Protein AF-A0A958M5M0-F1 (afdb_monomer)

Sequence (124 aa):
STAFYYYFSKLVPLLLLVIWFVTSKNWWYHAILIPIAMYSFQLYSALNFASKRVDENEILYVIAVTMVVVPVVYFIRIKLVDKHVHGIDLDAMDTELRILKEKEELRKEREKLENRQKTLSKKM

Foldseek 3Di:
DVLVVVLCVLVVVLVVLVVCLVPDPDPCNLVSLLVNLVSVLVNVLSVCPPDPPSVVCSVVVSVVSCVVSVVVSVVVVVVCCVPPVVVPPVVVVVVVVVVVVVVVVVVVVVVVVVVVVVVVVVVD

Solvent-accessible surface area (backbone atoms only — not comparable to full-atom values): 7065 Å² total; per-residue (Å²): 122,64,65,63,54,62,49,47,69,44,49,51,58,35,52,52,48,47,52,48,59,67,72,52,88,52,86,67,41,64,66,52,50,55,61,41,53,51,38,51,48,56,49,53,52,67,70,56,77,85,49,102,66,44,76,75,50,45,58,56,50,51,52,54,51,46,65,53,50,53,55,53,54,49,50,50,47,52,60,44,43,52,65,67,68,61,68,59,51,63,66,59,55,53,48,51,53,48,55,54,51,52,53,51,52,53,50,54,49,50,53,52,50,52,53,50,50,56,56,51,66,73,73,108

pLDDT: mean 75.15, std 12.59, range [48.44, 95.19]

Mean predicted aligned error: 13.73 Å

Radius of gyration: 30.44 Å; Cα contacts (8 Å, |Δi|>4): 37; chains: 1; bounding box: 76×31×84 Å

Nearest PDB structures (foldseek):
  4dwl-assembly1_E  TM=3.978E-01  e=3.443E+00  Rauchvirus BPP1

Structure (mmCIF, N/CA/C/O backbone):
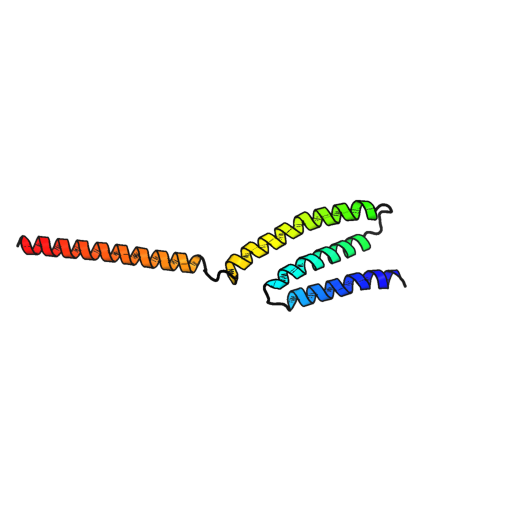data_AF-A0A958M5M0-F1
#
_entry.id   AF-A0A958M5M0-F1
#
loop_
_atom_site.group_PDB
_atom_site.id
_atom_site.type_symbol
_atom_site.label_atom_id
_atom_site.label_alt_id
_atom_site.label_comp_id
_atom_site.label_asym_id
_atom_site.label_entity_id
_atom_site.label_seq_id
_atom_site.pdbx_PDB_ins_code
_atom_site.Cartn_x
_atom_site.Cartn_y
_atom_site.Cartn_z
_atom_site.occupancy
_atom_site.B_iso_or_equiv
_atom_site.auth_seq_id
_atom_site.auth_comp_id
_atom_site.auth_asym_id
_atom_site.auth_atom_id
_atom_site.pdbx_PDB_model_num
ATOM 1 N N . SER A 1 1 ? 24.491 -2.114 -26.087 1.00 62.22 1 SER A N 1
ATOM 2 C CA . SER A 1 1 ? 24.843 -2.042 -24.651 1.00 62.22 1 SER A CA 1
ATOM 3 C C . SER A 1 1 ? 24.006 -1.056 -23.831 1.00 62.22 1 SER A C 1
ATOM 5 O O . SER A 1 1 ? 23.887 -1.254 -22.632 1.00 62.22 1 SER A O 1
ATOM 7 N N . THR A 1 2 ? 23.371 -0.037 -24.423 1.00 75.62 2 THR A N 1
ATOM 8 C CA . THR A 1 2 ? 22.560 0.967 -23.695 1.00 75.62 2 THR A CA 1
ATOM 9 C C . THR A 1 2 ? 21.173 0.470 -23.260 1.00 75.62 2 THR A C 1
ATOM 11 O O . THR A 1 2 ? 20.722 0.808 -22.170 1.00 75.62 2 THR A O 1
ATOM 14 N N . ALA A 1 3 ? 20.521 -0.385 -24.057 1.00 73.94 3 ALA A N 1
ATOM 15 C CA . ALA A 1 3 ? 19.199 -0.934 -23.733 1.00 73.94 3 ALA A CA 1
ATOM 16 C C . ALA A 1 3 ? 19.203 -1.764 -22.436 1.00 73.94 3 ALA A C 1
ATOM 18 O O . ALA A 1 3 ? 18.336 -1.596 -21.587 1.00 73.94 3 ALA A O 1
ATOM 19 N N . PHE A 1 4 ? 20.224 -2.604 -22.239 1.00 79.50 4 PHE A N 1
ATOM 20 C CA . PHE A 1 4 ? 20.349 -3.439 -21.041 1.00 79.50 4 PHE A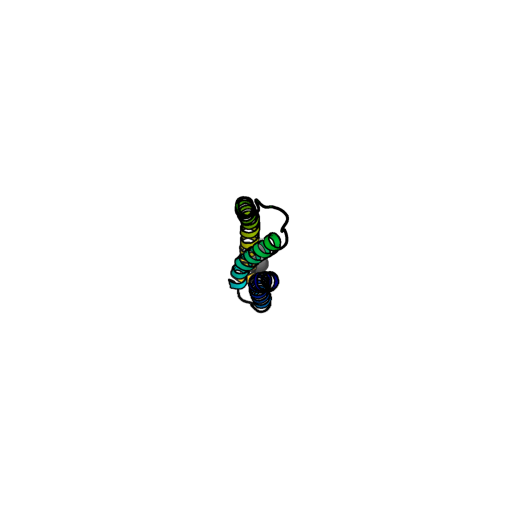 CA 1
ATOM 21 C C . PHE A 1 4 ? 20.430 -2.595 -19.761 1.00 79.50 4 PHE A C 1
ATOM 23 O O . PHE A 1 4 ? 19.715 -2.854 -18.798 1.00 79.50 4 PHE A O 1
ATOM 30 N N . TYR A 1 5 ? 21.229 -1.525 -19.791 1.00 80.56 5 TYR A N 1
ATOM 31 C CA . TYR A 1 5 ? 21.342 -0.565 -18.694 1.00 80.56 5 TYR A CA 1
ATOM 32 C C . TYR A 1 5 ? 20.017 0.166 -18.412 1.00 80.56 5 TYR A C 1
ATOM 34 O O . TYR A 1 5 ? 19.643 0.341 -17.255 1.00 80.56 5 TYR A O 1
ATOM 42 N N . TYR A 1 6 ? 19.269 0.536 -19.457 1.00 78.56 6 TYR A N 1
ATOM 43 C CA . TYR A 1 6 ? 17.975 1.218 -19.339 1.00 78.56 6 TYR A CA 1
ATOM 44 C C . TYR A 1 6 ? 16.871 0.353 -18.707 1.00 78.56 6 TYR A C 1
ATOM 46 O O . TYR A 1 6 ? 16.003 0.877 -18.005 1.00 78.56 6 TYR A O 1
ATOM 54 N N . TYR A 1 7 ? 16.894 -0.961 -18.947 1.00 79.31 7 TYR A N 1
ATOM 55 C CA . TYR A 1 7 ? 15.978 -1.900 -18.297 1.00 79.31 7 TYR A CA 1
ATOM 56 C C . TYR A 1 7 ? 16.396 -2.220 -16.874 1.00 79.31 7 TYR A C 1
ATOM 58 O O . TYR A 1 7 ? 15.563 -2.177 -15.971 1.00 79.31 7 TYR A O 1
ATOM 66 N N . PHE A 1 8 ? 17.683 -2.492 -16.655 1.00 84.19 8 PHE A N 1
ATOM 67 C CA . PHE A 1 8 ? 18.198 -2.787 -15.321 1.00 84.19 8 PHE A CA 1
ATOM 68 C C . PHE A 1 8 ? 17.998 -1.619 -14.355 1.00 84.19 8 PHE A C 1
ATOM 70 O O . PHE A 1 8 ? 17.668 -1.852 -13.196 1.00 84.19 8 PHE A O 1
ATOM 77 N N . SER A 1 9 ? 18.093 -0.371 -14.822 1.00 81.56 9 SER A N 1
ATOM 78 C CA . SER A 1 9 ? 17.838 0.804 -13.982 1.00 81.56 9 SER A CA 1
ATOM 79 C C . SER A 1 9 ? 16.387 0.935 -13.503 1.00 81.56 9 SER A C 1
ATOM 81 O O . SER A 1 9 ? 16.156 1.623 -12.516 1.00 81.56 9 SER A O 1
ATOM 83 N N . LYS A 1 10 ? 15.420 0.258 -14.143 1.00 79.12 10 LYS A N 1
ATOM 84 C CA . LYS A 1 10 ? 14.008 0.190 -13.704 1.00 79.12 10 LYS A CA 1
ATOM 85 C C . LYS A 1 10 ? 13.683 -1.106 -12.967 1.00 79.12 10 LYS A C 1
ATOM 87 O O . LYS A 1 10 ? 12.945 -1.103 -11.986 1.00 79.12 10 LYS A O 1
ATOM 92 N N . LEU A 1 11 ? 14.262 -2.210 -13.427 1.00 85.38 11 LEU A N 1
ATOM 93 C CA . LEU A 1 11 ? 14.027 -3.545 -12.890 1.00 85.38 11 LEU A CA 1
ATOM 94 C C . LEU A 1 11 ? 14.670 -3.728 -11.510 1.00 85.38 11 LEU A C 1
ATOM 96 O O . LEU A 1 11 ? 14.060 -4.330 -10.633 1.00 85.38 11 LEU A O 1
ATOM 100 N N . VAL A 1 12 ? 15.862 -3.167 -11.281 1.00 88.12 12 VAL A N 1
ATOM 101 C CA . VAL A 1 12 ? 16.550 -3.256 -9.982 1.00 88.12 12 VAL A CA 1
ATOM 102 C C . VAL A 1 12 ? 15.769 -2.538 -8.868 1.00 88.12 12 VAL A C 1
ATOM 104 O O . VAL A 1 12 ? 15.511 -3.181 -7.848 1.00 88.12 12 VAL A O 1
ATOM 107 N N . PRO A 1 13 ? 15.319 -1.274 -9.030 1.00 86.56 13 PRO A N 1
ATOM 108 C CA . PRO A 1 13 ? 14.450 -0.628 -8.046 1.00 86.56 13 PRO A CA 1
ATOM 109 C C . PRO A 1 13 ? 13.151 -1.393 -7.796 1.00 86.56 13 PRO A C 1
ATOM 111 O O . PRO A 1 13 ? 12.746 -1.532 -6.647 1.00 86.56 13 PRO A O 1
ATOM 114 N N . LEU A 1 14 ? 12.520 -1.928 -8.847 1.00 86.25 14 LEU A N 1
ATOM 115 C CA . LEU A 1 14 ? 11.292 -2.712 -8.719 1.00 86.25 14 LEU A CA 1
ATOM 116 C C . LEU A 1 14 ? 11.519 -3.958 -7.861 1.00 86.25 14 LEU A C 1
ATOM 118 O O . LEU A 1 14 ? 10.778 -4.181 -6.909 1.00 86.25 14 LEU A O 1
ATOM 122 N N . LEU A 1 15 ? 12.562 -4.741 -8.147 1.00 86.06 15 LEU A N 1
ATOM 123 C CA . LEU A 1 15 ? 12.892 -5.933 -7.363 1.00 86.06 15 LEU A CA 1
ATOM 124 C C . LEU A 1 15 ? 13.223 -5.588 -5.910 1.00 86.06 15 LEU A C 1
ATOM 126 O O . LEU A 1 15 ? 12.778 -6.286 -5.003 1.00 86.06 15 LEU A O 1
ATOM 130 N N . LEU A 1 16 ? 13.956 -4.499 -5.677 1.00 89.06 16 LEU A N 1
ATOM 131 C CA . LEU A 1 16 ? 14.285 -4.046 -4.329 1.00 89.06 16 LEU A CA 1
ATOM 132 C C . LEU A 1 16 ? 13.024 -3.641 -3.558 1.00 89.06 16 LEU A C 1
ATOM 134 O O . LEU A 1 16 ? 12.859 -4.042 -2.408 1.00 89.06 16 LEU A O 1
ATOM 138 N N . LEU A 1 17 ? 12.103 -2.918 -4.201 1.00 85.44 17 LEU A N 1
ATOM 139 C CA . LEU A 1 17 ? 10.813 -2.561 -3.614 1.00 85.44 17 LEU A CA 1
ATOM 140 C C . LEU A 1 17 ? 9.933 -3.784 -3.377 1.00 85.44 17 LEU A C 1
ATOM 142 O O . LEU A 1 17 ? 9.266 -3.815 -2.357 1.00 85.44 17 LEU A O 1
ATOM 146 N N . VAL A 1 18 ? 9.947 -4.792 -4.254 1.00 81.88 18 VAL A N 1
ATOM 147 C CA . VAL A 1 18 ? 9.197 -6.045 -4.062 1.00 81.88 18 VAL A CA 1
ATOM 148 C C . VAL A 1 18 ? 9.775 -6.866 -2.912 1.00 81.88 18 VAL A C 1
ATOM 150 O O . VAL A 1 18 ? 9.020 -7.344 -2.082 1.00 81.88 18 VAL A O 1
ATOM 153 N N . ILE A 1 19 ? 11.097 -7.002 -2.801 1.00 85.38 19 ILE A N 1
ATOM 154 C CA . ILE A 1 19 ? 11.734 -7.715 -1.678 1.00 85.38 19 ILE A CA 1
ATOM 155 C C . ILE A 1 19 ? 11.480 -6.978 -0.360 1.00 85.38 19 ILE A C 1
ATOM 157 O O . ILE A 1 19 ? 11.196 -7.592 0.677 1.00 85.38 19 ILE A O 1
ATOM 161 N N . TRP A 1 20 ? 11.551 -5.648 -0.390 1.00 83.81 20 TRP A N 1
ATOM 162 C CA . TRP A 1 20 ? 11.200 -4.824 0.756 1.00 83.81 20 TRP A CA 1
ATOM 163 C C . TRP A 1 20 ? 9.709 -4.957 1.076 1.00 83.81 20 TRP A C 1
ATOM 165 O O . TRP A 1 20 ? 9.355 -5.182 2.234 1.00 83.81 20 TRP A O 1
ATOM 175 N N . PHE A 1 21 ? 8.869 -4.992 0.039 1.00 80.06 21 PHE A N 1
ATOM 176 C CA . PHE A 1 21 ? 7.480 -5.425 0.073 1.00 80.06 21 PHE A CA 1
ATOM 177 C C . PHE A 1 21 ? 7.347 -6.951 0.251 1.00 80.06 21 PHE A C 1
ATOM 179 O O . PHE A 1 21 ? 6.398 -7.538 -0.187 1.00 80.06 21 PHE A O 1
ATOM 186 N N . VAL A 1 22 ? 8.250 -7.692 0.861 1.00 76.06 22 VAL A N 1
ATOM 187 C CA . VAL A 1 22 ? 7.914 -9.045 1.374 1.00 76.06 22 VAL A CA 1
ATOM 188 C C . VAL A 1 22 ? 8.462 -9.167 2.783 1.00 76.06 22 VAL A C 1
ATOM 190 O O . VAL A 1 22 ? 7.861 -9.765 3.670 1.00 76.06 22 VAL A O 1
ATOM 193 N N . THR A 1 23 ? 9.592 -8.508 3.010 1.00 82.25 23 THR A N 1
ATOM 194 C CA . THR A 1 23 ? 10.300 -8.488 4.282 1.00 82.25 23 THR A CA 1
ATOM 195 C C . THR A 1 23 ? 9.643 -7.562 5.315 1.00 82.25 23 THR A C 1
ATOM 197 O O . THR A 1 23 ? 9.754 -7.802 6.518 1.00 82.25 23 THR A O 1
ATOM 200 N N . SER A 1 24 ? 8.944 -6.501 4.896 1.00 74.38 24 SER A N 1
ATOM 201 C CA . SER A 1 24 ? 8.348 -5.539 5.830 1.00 74.38 24 SER A CA 1
ATOM 202 C C . SER A 1 24 ? 6.994 -6.019 6.381 1.00 74.38 24 SER A C 1
ATOM 204 O O . SER A 1 24 ? 6.016 -6.118 5.649 1.00 74.38 24 SER A O 1
ATOM 206 N N . LYS A 1 25 ? 6.909 -6.214 7.704 1.00 64.62 25 LYS A N 1
ATOM 207 C CA . LYS A 1 25 ? 5.670 -6.567 8.435 1.00 64.62 25 LYS A CA 1
ATOM 208 C C . LYS A 1 25 ? 4.882 -5.359 8.963 1.00 64.62 25 LYS A C 1
ATOM 210 O O . LYS A 1 25 ? 3.874 -5.521 9.643 1.00 64.62 25 LYS A O 1
ATOM 215 N N . ASN A 1 26 ? 5.357 -4.146 8.689 1.00 68.25 26 ASN A N 1
ATOM 216 C CA . ASN A 1 26 ? 4.792 -2.920 9.242 1.00 68.25 26 ASN A CA 1
ATOM 217 C C . ASN A 1 26 ? 3.624 -2.412 8.385 1.00 68.25 26 ASN A C 1
ATOM 219 O O . ASN A 1 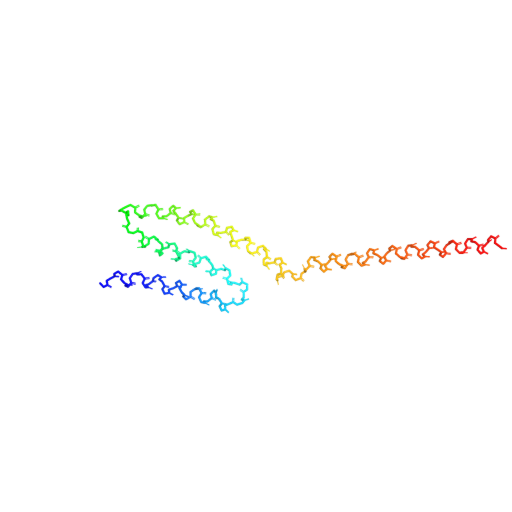26 ? 3.641 -2.531 7.164 1.00 68.25 26 ASN A O 1
ATOM 223 N N . TRP A 1 27 ? 2.656 -1.738 9.007 1.00 63.97 27 TRP A N 1
ATOM 224 C CA . TRP A 1 27 ? 1.525 -1.072 8.337 1.00 63.97 27 TRP A CA 1
ATOM 225 C C . TRP A 1 27 ? 1.911 -0.203 7.118 1.00 63.97 27 TRP A C 1
ATOM 227 O O . TRP A 1 27 ? 1.202 -0.181 6.112 1.00 63.97 27 TRP A O 1
ATOM 237 N N . TRP A 1 28 ? 3.080 0.444 7.166 1.00 65.81 28 TRP A N 1
ATOM 238 C CA . TRP A 1 28 ? 3.618 1.344 6.137 1.00 65.81 28 TRP A CA 1
ATOM 239 C C . TRP A 1 28 ? 4.025 0.664 4.827 1.00 65.81 28 TRP A C 1
ATOM 241 O O . TRP A 1 28 ? 4.183 1.320 3.803 1.00 65.81 28 TRP A O 1
ATOM 251 N N . TYR A 1 29 ? 4.141 -0.657 4.834 1.00 68.56 29 TYR A N 1
ATOM 252 C CA . TYR A 1 29 ? 4.405 -1.481 3.661 1.00 68.56 29 TYR A CA 1
ATOM 253 C C . TYR A 1 29 ? 3.462 -1.217 2.481 1.00 68.56 29 TYR A C 1
ATOM 255 O O . TYR A 1 29 ? 3.845 -1.320 1.322 1.00 68.56 29 TYR A O 1
ATOM 263 N N . HIS A 1 30 ? 2.227 -0.811 2.766 1.00 71.50 30 HIS A N 1
ATOM 264 C CA . HIS A 1 30 ? 1.215 -0.537 1.749 1.00 71.50 30 HIS A CA 1
ATOM 265 C C . HIS A 1 30 ? 1.551 0.720 0.937 1.00 71.50 30 HIS A C 1
ATOM 267 O O . HIS A 1 30 ? 1.197 0.802 -0.237 1.00 71.50 30 HIS A O 1
ATOM 273 N N . ALA A 1 31 ? 2.304 1.661 1.518 1.00 72.50 31 ALA A N 1
ATOM 274 C CA . ALA A 1 31 ? 2.820 2.821 0.800 1.00 72.50 31 ALA A CA 1
ATOM 275 C C . ALA A 1 31 ? 3.867 2.428 -0.256 1.00 72.50 31 ALA A C 1
ATOM 277 O O . ALA A 1 31 ? 4.022 3.145 -1.238 1.00 72.50 31 ALA A O 1
ATOM 278 N N . ILE A 1 32 ? 4.534 1.275 -0.100 1.00 77.88 32 ILE A N 1
ATOM 279 C CA . ILE A 1 32 ? 5.507 0.724 -1.061 1.00 77.88 32 ILE A CA 1
ATOM 280 C C . ILE A 1 32 ? 4.795 0.144 -2.299 1.00 77.88 32 ILE A C 1
ATOM 282 O O . ILE A 1 32 ? 5.374 0.104 -3.384 1.00 77.88 32 ILE A O 1
ATOM 286 N N . LEU A 1 33 ? 3.507 -0.214 -2.194 1.00 74.19 33 LEU A N 1
ATOM 287 C CA . LEU A 1 33 ? 2.725 -0.711 -3.333 1.00 74.19 33 LEU A CA 1
ATOM 288 C C . LEU A 1 33 ? 2.570 0.347 -4.443 1.00 74.19 33 LEU A C 1
ATOM 290 O O . LEU A 1 33 ? 2.526 0.005 -5.622 1.00 74.19 33 LEU A O 1
ATOM 294 N N . ILE A 1 34 ? 2.534 1.632 -4.070 1.00 74.25 34 ILE A N 1
ATOM 295 C CA . ILE A 1 34 ? 2.428 2.762 -5.005 1.00 74.25 34 ILE A CA 1
ATOM 296 C C . ILE A 1 34 ? 3.655 2.824 -5.938 1.00 74.25 34 ILE A C 1
ATOM 298 O O . ILE A 1 34 ? 3.476 2.732 -7.155 1.00 74.25 34 ILE A O 1
ATOM 302 N N . PRO A 1 35 ? 4.904 2.922 -5.433 1.00 78.62 35 PRO A N 1
ATOM 303 C CA . PRO A 1 35 ? 6.081 2.909 -6.291 1.00 78.62 35 PRO A CA 1
ATOM 304 C C . PRO A 1 35 ? 6.278 1.571 -7.020 1.00 78.62 35 PRO A C 1
ATOM 306 O O . PRO A 1 35 ? 6.737 1.590 -8.159 1.00 78.62 35 PRO A O 1
ATOM 309 N N . ILE A 1 36 ? 5.872 0.422 -6.458 1.00 82.94 36 ILE A N 1
ATOM 310 C CA . ILE A 1 36 ? 5.893 -0.861 -7.195 1.00 82.94 36 ILE A CA 1
ATOM 311 C C . ILE A 1 36 ? 5.007 -0.798 -8.442 1.00 82.94 36 ILE A C 1
ATOM 313 O O . ILE A 1 36 ? 5.447 -1.189 -9.526 1.00 82.94 36 ILE A O 1
ATOM 317 N N . ALA A 1 37 ? 3.780 -0.288 -8.317 1.00 75.94 37 ALA A N 1
ATOM 318 C CA . ALA A 1 37 ? 2.873 -0.138 -9.451 1.00 75.94 37 ALA A CA 1
ATOM 319 C C . ALA A 1 37 ? 3.439 0.825 -10.506 1.00 75.94 37 ALA A C 1
ATOM 321 O O . ALA A 1 37 ? 3.408 0.525 -11.700 1.00 75.94 37 ALA A O 1
ATOM 322 N N . MET A 1 38 ? 4.030 1.938 -10.064 1.00 77.88 38 MET A N 1
ATOM 323 C CA . MET A 1 38 ? 4.663 2.923 -10.942 1.00 77.88 38 MET A CA 1
ATOM 324 C C . MET A 1 38 ? 5.826 2.322 -11.746 1.00 77.88 38 MET A C 1
ATOM 326 O O . MET A 1 38 ? 5.839 2.428 -12.972 1.00 77.88 38 MET A O 1
ATOM 330 N N . TYR A 1 39 ? 6.774 1.643 -11.092 1.00 80.69 39 TYR A N 1
ATOM 331 C CA . TYR A 1 39 ? 7.897 1.007 -11.791 1.00 80.69 39 TYR A CA 1
ATOM 332 C C . TYR A 1 39 ? 7.450 -0.155 -12.685 1.00 80.69 39 TYR A C 1
ATOM 334 O O . TYR A 1 39 ? 8.012 -0.340 -13.764 1.00 80.69 39 TYR A O 1
ATOM 342 N N . SER A 1 40 ? 6.424 -0.913 -12.281 1.00 79.31 40 SER A N 1
ATOM 343 C CA . SER A 1 40 ? 5.857 -1.994 -13.102 1.00 79.31 40 SER A CA 1
ATOM 344 C C . SER A 1 40 ? 5.280 -1.450 -14.406 1.00 79.31 40 SER A C 1
ATOM 346 O O . SER A 1 40 ? 5.513 -2.017 -15.472 1.00 79.31 40 SER A O 1
ATOM 348 N N . PHE A 1 41 ? 4.589 -0.311 -14.335 1.00 73.25 41 PHE A N 1
ATOM 349 C CA . PHE A 1 41 ? 4.049 0.351 -15.514 1.00 73.25 41 PHE A CA 1
ATOM 350 C C . PHE A 1 41 ? 5.154 0.916 -16.417 1.00 73.25 41 PHE A C 1
ATOM 352 O O . PHE A 1 41 ? 5.151 0.677 -17.624 1.00 73.25 41 PHE A O 1
ATOM 359 N N . GLN A 1 42 ? 6.147 1.594 -15.836 1.00 72.88 42 GLN A N 1
ATOM 360 C CA . GLN A 1 42 ? 7.304 2.100 -16.583 1.00 72.88 42 GLN A CA 1
ATOM 361 C C . GLN A 1 42 ? 8.077 0.978 -17.292 1.00 72.88 42 GLN A C 1
ATOM 363 O O . GLN A 1 42 ? 8.602 1.180 -18.385 1.00 72.88 42 GLN A O 1
ATOM 368 N N . LEU A 1 43 ? 8.148 -0.213 -16.691 1.00 77.56 43 LEU A N 1
ATOM 369 C CA . LEU A 1 43 ? 8.796 -1.375 -17.292 1.00 77.56 43 LEU A CA 1
ATOM 370 C C . LEU A 1 43 ? 7.935 -2.014 -18.389 1.00 77.56 43 LEU A C 1
ATOM 372 O O . LEU A 1 43 ? 8.458 -2.352 -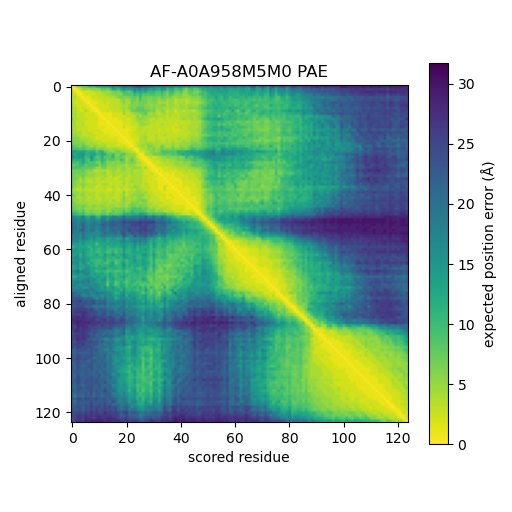19.449 1.00 77.56 43 LEU A O 1
ATOM 376 N N . TYR A 1 44 ? 6.622 -2.126 -18.172 1.00 75.56 44 TYR A N 1
ATOM 377 C CA . TYR A 1 44 ? 5.672 -2.595 -19.184 1.00 75.56 44 TYR A CA 1
ATOM 378 C C . TYR A 1 44 ? 5.690 -1.713 -20.435 1.00 75.56 44 TYR A C 1
ATOM 380 O O . TYR A 1 44 ? 5.724 -2.224 -21.555 1.00 75.56 44 TYR A O 1
ATOM 388 N N . SER A 1 45 ? 5.723 -0.394 -20.255 1.00 70.19 45 SER A N 1
ATOM 389 C CA . SER A 1 45 ? 5.779 0.530 -21.382 1.00 70.19 45 SER A CA 1
ATOM 390 C C . SER A 1 45 ? 7.126 0.480 -22.103 1.00 70.19 45 SER A C 1
ATOM 392 O O . SER A 1 45 ? 7.179 0.386 -23.327 1.00 70.19 45 SER A O 1
ATOM 394 N N . ALA A 1 46 ? 8.227 0.380 -21.350 1.00 71.50 46 ALA A N 1
ATOM 395 C CA . ALA A 1 46 ? 9.557 0.216 -21.925 1.00 71.50 46 ALA A CA 1
ATOM 396 C C . ALA A 1 46 ? 9.716 -1.078 -22.749 1.00 71.50 46 ALA A C 1
ATOM 398 O O . ALA A 1 46 ? 10.557 -1.115 -23.642 1.00 71.50 46 ALA A O 1
ATOM 399 N N . LEU A 1 47 ? 8.966 -2.147 -22.457 1.00 70.50 47 LEU A N 1
ATOM 400 C CA . LEU A 1 47 ? 8.973 -3.391 -23.245 1.00 70.50 47 LEU A CA 1
ATOM 401 C C . LEU A 1 47 ? 8.086 -3.305 -24.499 1.00 70.50 47 LEU A C 1
ATOM 403 O O . LEU A 1 47 ? 8.356 -3.979 -25.494 1.00 70.50 47 LEU A O 1
ATOM 407 N N . ASN A 1 48 ? 7.060 -2.453 -24.483 1.00 68.81 48 ASN A N 1
ATOM 408 C CA . ASN A 1 48 ? 6.185 -2.197 -25.623 1.00 68.81 48 ASN A CA 1
ATOM 409 C C . ASN A 1 48 ? 6.788 -1.129 -26.554 1.00 68.81 48 ASN A C 1
ATOM 411 O O . ASN A 1 48 ? 6.282 -0.020 -26.692 1.00 68.81 48 ASN A O 1
ATOM 415 N N . PHE A 1 49 ? 7.857 -1.488 -27.267 1.00 57.66 49 PHE A N 1
ATOM 416 C CA . PHE A 1 49 ? 8.561 -0.626 -28.234 1.00 57.66 49 PHE A CA 1
ATOM 417 C C . PHE A 1 49 ? 7.752 -0.191 -29.477 1.00 57.66 49 PHE A C 1
ATOM 419 O O . PHE A 1 49 ? 8.295 0.449 -30.379 1.00 57.66 49 PHE A O 1
ATOM 426 N N . ALA A 1 50 ? 6.479 -0.573 -29.592 1.00 53.72 50 ALA A N 1
ATOM 427 C CA . ALA A 1 50 ? 5.764 -0.580 -30.867 1.00 53.72 50 ALA A CA 1
ATOM 428 C C . ALA A 1 50 ? 5.221 0.784 -31.333 1.00 53.72 50 ALA A C 1
ATOM 430 O O . ALA A 1 50 ? 4.846 0.908 -32.498 1.00 53.72 50 ALA A O 1
ATOM 431 N N . SER A 1 51 ? 5.189 1.826 -30.495 1.00 50.62 51 SER A N 1
ATOM 432 C CA . SER A 1 51 ? 4.574 3.106 -30.883 1.00 50.62 51 SER A CA 1
ATOM 433 C C . SER A 1 51 ? 5.550 4.286 -30.821 1.00 50.62 51 SER A C 1
ATOM 435 O O . SER A 1 51 ? 5.995 4.725 -29.772 1.00 50.62 51 SER A O 1
ATOM 437 N N . LYS A 1 52 ? 5.812 4.923 -31.967 1.00 53.62 52 LYS A N 1
ATOM 438 C CA . LYS A 1 52 ? 6.491 6.236 -32.036 1.00 53.62 52 LYS A CA 1
ATOM 439 C C . LYS A 1 52 ? 5.716 7.380 -31.339 1.00 53.62 52 LYS A C 1
ATOM 441 O O . LYS A 1 52 ? 6.239 8.481 -31.244 1.00 53.62 52 LYS A O 1
ATOM 446 N N . ARG A 1 53 ? 4.489 7.121 -30.862 1.00 53.12 53 ARG A N 1
ATOM 447 C CA . ARG A 1 53 ? 3.633 7.999 -30.033 1.00 53.12 53 ARG A CA 1
ATOM 448 C C . ARG A 1 53 ? 3.395 7.416 -28.626 1.00 53.12 53 ARG A C 1
ATOM 450 O O . ARG A 1 53 ? 2.292 7.495 -28.097 1.00 53.12 53 ARG A O 1
ATOM 457 N N . VAL A 1 54 ? 4.387 6.727 -28.063 1.00 55.78 54 VAL A N 1
ATOM 458 C CA . VAL A 1 54 ? 4.291 6.139 -26.713 1.00 55.78 54 VAL A CA 1
ATOM 459 C C . VAL A 1 54 ? 4.237 7.224 -25.633 1.00 55.78 54 VAL A C 1
ATOM 461 O O . VAL A 1 54 ? 3.442 7.085 -24.715 1.00 55.78 54 VAL A O 1
ATOM 464 N N . ASP A 1 55 ? 4.954 8.340 -25.796 1.00 56.31 55 ASP A N 1
ATOM 465 C CA . ASP A 1 55 ? 5.079 9.389 -24.764 1.00 56.31 55 ASP A CA 1
ATOM 466 C C . ASP A 1 55 ? 3.743 10.079 -24.394 1.00 56.31 55 ASP A C 1
ATOM 468 O O . ASP A 1 55 ? 3.445 10.271 -23.217 1.00 56.31 55 ASP A O 1
ATOM 472 N N . GLU A 1 56 ? 2.890 10.418 -25.373 1.00 59.03 56 GLU A N 1
ATOM 473 C CA . GLU A 1 56 ? 1.602 11.096 -25.104 1.00 59.03 56 GLU A CA 1
ATOM 474 C C . GLU A 1 56 ? 0.573 10.167 -24.446 1.00 59.03 56 GLU A C 1
ATOM 476 O O . GLU A 1 56 ? -0.172 10.574 -23.552 1.00 59.03 56 GLU A O 1
ATOM 481 N N . ASN A 1 57 ? 0.536 8.902 -24.869 1.00 63.88 57 ASN A N 1
ATOM 482 C CA . ASN A 1 57 ? -0.447 7.943 -24.373 1.00 63.88 57 ASN A CA 1
ATOM 483 C C . ASN A 1 57 ? 0.007 7.264 -23.078 1.00 63.88 57 ASN A C 1
ATOM 485 O O . ASN A 1 57 ? -0.842 6.832 -22.299 1.00 63.88 57 ASN A O 1
ATOM 489 N N . GLU A 1 58 ? 1.314 7.193 -22.815 1.00 64.31 58 GLU A N 1
ATOM 490 C CA . GLU A 1 58 ? 1.868 6.681 -21.560 1.00 64.31 58 GLU A CA 1
ATOM 491 C C . GLU A 1 58 ? 1.270 7.396 -20.358 1.00 64.31 58 GLU A C 1
ATOM 493 O O . GLU A 1 58 ? 0.817 6.735 -19.431 1.00 64.31 58 GLU A O 1
ATOM 498 N N . ILE A 1 59 ? 1.190 8.728 -20.393 1.00 66.69 59 ILE A N 1
ATOM 499 C CA . ILE A 1 59 ? 0.626 9.519 -19.294 1.00 66.69 59 ILE A CA 1
ATOM 500 C C . ILE A 1 59 ? -0.837 9.131 -19.036 1.00 66.69 59 ILE A C 1
ATOM 502 O O . ILE A 1 59 ? -1.233 8.959 -17.883 1.00 66.69 59 ILE A O 1
ATOM 506 N N . LEU A 1 60 ? -1.637 8.920 -20.086 1.00 70.44 60 LEU A N 1
ATOM 507 C CA . LEU A 1 60 ? -3.037 8.499 -19.952 1.00 70.44 60 LEU A CA 1
ATOM 508 C C . LEU A 1 60 ? -3.161 7.085 -19.370 1.00 70.44 60 LEU A C 1
ATOM 510 O O . LEU A 1 60 ? -4.013 6.848 -18.513 1.00 70.44 60 LEU A O 1
ATOM 514 N N . TYR A 1 61 ? -2.290 6.161 -19.775 1.00 71.12 61 TYR A N 1
ATOM 515 C CA . TYR A 1 61 ? -2.249 4.817 -19.204 1.00 71.12 61 TYR A CA 1
ATOM 516 C C . TYR A 1 61 ? -1.743 4.813 -17.753 1.00 71.12 61 TYR A C 1
ATOM 518 O O . TYR A 1 61 ? -2.328 4.122 -16.920 1.00 71.12 61 TYR A O 1
ATOM 526 N N . VAL A 1 62 ? -0.731 5.623 -17.413 1.00 68.25 62 VAL A N 1
ATOM 527 C CA . VAL A 1 62 ? -0.267 5.827 -16.030 1.00 68.25 62 VAL A CA 1
ATOM 528 C C . VAL A 1 62 ? -1.419 6.336 -15.173 1.00 68.25 62 VAL A C 1
ATOM 530 O O . VAL A 1 62 ? -1.654 5.796 -14.094 1.00 68.25 62 VAL A O 1
ATOM 533 N N . ILE A 1 63 ? -2.164 7.340 -15.642 1.00 70.69 63 ILE A N 1
ATOM 534 C CA . ILE A 1 63 ? -3.309 7.904 -14.916 1.00 70.69 63 ILE A CA 1
ATOM 535 C C . ILE A 1 63 ? -4.408 6.852 -14.735 1.00 70.69 63 ILE A C 1
ATOM 537 O O . ILE A 1 63 ? -4.905 6.689 -13.621 1.00 70.69 63 ILE A O 1
ATOM 541 N N . ALA A 1 64 ? -4.758 6.100 -15.781 1.00 75.06 64 ALA A N 1
ATOM 542 C CA . ALA A 1 64 ? -5.777 5.054 -15.706 1.00 75.06 64 ALA A CA 1
ATOM 543 C C . ALA A 1 64 ? -5.387 3.934 -14.727 1.00 75.06 64 ALA A C 1
ATOM 545 O O . ALA A 1 64 ? -6.186 3.527 -13.885 1.00 75.06 64 ALA A O 1
ATOM 546 N N . VAL A 1 65 ? -4.136 3.474 -14.778 1.00 69.44 65 VAL A N 1
ATOM 547 C CA . VAL A 1 65 ? -3.615 2.460 -13.852 1.00 69.44 65 VAL A CA 1
ATOM 548 C C . VAL A 1 65 ? -3.561 3.007 -12.428 1.00 69.44 65 VAL A C 1
ATOM 550 O O . VAL A 1 65 ? -3.975 2.323 -11.497 1.00 69.44 65 VAL A O 1
ATOM 553 N N . THR A 1 66 ? -3.142 4.259 -12.243 1.00 68.56 66 THR A N 1
ATOM 554 C CA . THR A 1 66 ? -3.129 4.912 -10.925 1.00 68.56 66 THR A CA 1
ATOM 555 C C . THR A 1 66 ? -4.545 5.037 -10.357 1.00 68.56 66 THR A C 1
ATOM 557 O O . THR A 1 66 ? -4.750 4.758 -9.177 1.00 68.56 66 THR A O 1
ATOM 560 N N . MET A 1 67 ? -5.545 5.348 -11.191 1.00 75.25 67 MET A N 1
ATOM 561 C CA . MET A 1 67 ? -6.959 5.397 -10.797 1.00 75.25 67 MET A CA 1
ATOM 562 C C . MET A 1 67 ? -7.484 4.041 -10.302 1.00 75.25 67 MET A C 1
ATOM 564 O O . MET A 1 67 ? -8.381 4.023 -9.470 1.00 75.25 67 MET A O 1
ATOM 568 N N . VAL A 1 68 ? -6.932 2.916 -10.766 1.00 77.44 68 VAL A N 1
ATOM 569 C CA . VAL A 1 68 ? -7.312 1.565 -10.307 1.00 77.44 68 VAL A CA 1
ATOM 570 C C . VAL A 1 68 ? -6.479 1.120 -9.102 1.00 77.44 68 VAL A C 1
ATOM 572 O O . VAL A 1 68 ? -7.003 0.522 -8.164 1.00 77.44 68 VAL A O 1
ATOM 575 N N . VAL A 1 69 ? -5.186 1.435 -9.075 1.00 71.56 69 VAL A N 1
ATOM 576 C CA . VAL A 1 69 ? -4.283 1.032 -7.986 1.00 71.56 69 VAL A CA 1
ATOM 577 C C . VAL A 1 69 ? -4.602 1.779 -6.689 1.00 71.56 69 VAL A C 1
ATOM 579 O O . VAL A 1 69 ? -4.612 1.164 -5.625 1.00 71.56 69 VAL A O 1
ATOM 582 N N . VAL A 1 70 ? -4.921 3.076 -6.754 1.00 71.44 70 VAL A N 1
ATOM 583 C CA . VAL A 1 70 ? -5.283 3.890 -5.579 1.00 71.44 70 VAL A CA 1
ATOM 584 C C . VAL A 1 70 ? -6.473 3.314 -4.792 1.00 71.44 70 VAL A C 1
ATOM 586 O O . VAL A 1 70 ? -6.317 3.110 -3.586 1.00 71.44 70 VAL A O 1
ATOM 589 N N . PRO A 1 71 ? -7.637 2.998 -5.396 1.00 76.88 71 PRO A N 1
ATOM 590 C CA . PRO A 1 71 ? -8.754 2.411 -4.666 1.00 76.88 71 PRO A CA 1
ATOM 591 C C . PRO A 1 71 ? -8.435 1.005 -4.167 1.00 76.88 71 PRO A C 1
ATOM 593 O O . PRO A 1 71 ? -8.864 0.670 -3.070 1.00 76.88 71 PRO A O 1
ATOM 596 N N . VAL A 1 72 ? -7.637 0.207 -4.884 1.00 73.19 72 VAL A N 1
ATOM 597 C CA . VAL A 1 72 ? -7.185 -1.107 -4.390 1.00 73.19 72 VAL A CA 1
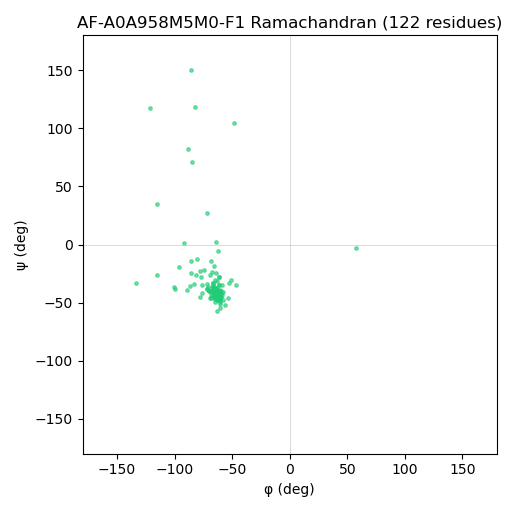ATOM 598 C C . VAL A 1 72 ? -6.343 -0.951 -3.120 1.00 73.19 72 VAL A C 1
ATOM 600 O O . VAL A 1 72 ? -6.625 -1.602 -2.115 1.00 73.19 72 VAL A O 1
ATOM 603 N N . VAL A 1 73 ? -5.369 -0.036 -3.111 1.00 70.38 73 VAL A N 1
ATOM 604 C CA . VAL A 1 73 ? -4.566 0.283 -1.916 1.00 70.38 73 VAL A CA 1
ATOM 605 C C . VAL A 1 73 ? -5.454 0.799 -0.781 1.00 70.38 73 VAL A C 1
ATOM 607 O O . VAL A 1 73 ? -5.291 0.390 0.369 1.00 70.38 73 VAL A O 1
ATOM 610 N N . TYR A 1 74 ? -6.426 1.659 -1.091 1.00 69.12 74 TYR A N 1
ATOM 611 C CA . TYR A 1 74 ? -7.352 2.213 -0.103 1.00 69.12 74 TYR A CA 1
ATOM 612 C C . TYR A 1 74 ? -8.283 1.148 0.491 1.00 69.12 74 TYR A C 1
ATOM 614 O O . TYR A 1 74 ? -8.552 1.147 1.692 1.00 69.12 74 TYR A O 1
ATOM 622 N N . PHE A 1 75 ? -8.731 0.194 -0.324 1.00 70.38 75 PHE A N 1
ATOM 623 C CA . PHE A 1 75 ? -9.559 -0.922 0.117 1.00 70.38 75 PHE A CA 1
ATOM 624 C C . PHE A 1 75 ? -8.782 -1.855 1.047 1.00 70.38 75 PHE A C 1
ATOM 626 O O . PHE A 1 75 ? -9.298 -2.283 2.080 1.00 70.38 75 PHE A O 1
ATOM 633 N N . ILE A 1 76 ? -7.510 -2.117 0.723 1.00 68.38 76 ILE A N 1
ATOM 634 C CA . ILE A 1 76 ? -6.612 -2.857 1.611 1.00 68.38 76 ILE A CA 1
ATOM 635 C C . ILE A 1 76 ? -6.399 -2.068 2.912 1.00 68.38 76 ILE A C 1
ATOM 637 O O . ILE A 1 76 ? -6.443 -2.666 3.983 1.00 68.38 76 ILE A O 1
ATOM 641 N N . ARG A 1 77 ? -6.273 -0.732 2.862 1.00 66.19 77 ARG A N 1
ATOM 642 C CA . ARG A 1 77 ? -6.201 0.123 4.061 1.00 66.19 77 ARG A CA 1
ATOM 643 C C . ARG A 1 77 ? -7.444 -0.010 4.937 1.00 66.19 77 ARG A C 1
ATOM 645 O O . ARG A 1 77 ? -7.278 -0.162 6.138 1.00 66.19 77 ARG A O 1
ATOM 652 N N . ILE A 1 78 ? -8.655 -0.001 4.377 1.00 62.69 78 ILE A N 1
ATOM 653 C CA . ILE A 1 78 ? -9.891 -0.234 5.149 1.00 62.69 78 ILE A CA 1
ATOM 654 C C . ILE A 1 78 ? -9.856 -1.620 5.799 1.00 62.69 78 ILE A C 1
ATOM 656 O O . ILE A 1 78 ? -9.938 -1.722 7.018 1.00 62.69 78 ILE A O 1
ATOM 660 N N . LYS A 1 79 ? -9.638 -2.679 5.008 1.00 60.28 79 LYS A N 1
ATOM 661 C CA . LYS A 1 79 ? -9.642 -4.059 5.518 1.00 60.28 79 LYS A CA 1
ATOM 662 C C . LYS A 1 79 ? -8.567 -4.330 6.571 1.00 60.28 79 LYS A C 1
ATOM 664 O O . LYS A 1 79 ? -8.788 -5.135 7.472 1.00 60.28 79 LYS A O 1
ATOM 669 N N . LEU A 1 80 ? -7.393 -3.713 6.445 1.00 59.03 80 LEU A N 1
ATOM 670 C CA . LEU A 1 80 ? -6.281 -3.949 7.360 1.00 59.03 80 LEU A CA 1
ATOM 671 C C . LEU A 1 80 ? -6.343 -3.051 8.603 1.00 59.03 80 LEU A C 1
ATOM 673 O O . LEU A 1 80 ? -5.990 -3.519 9.678 1.00 59.03 80 LEU A O 1
ATOM 677 N N . VAL A 1 81 ? -6.802 -1.798 8.488 1.00 53.06 81 VAL A N 1
ATOM 678 C CA . VAL A 1 81 ? -6.968 -0.883 9.635 1.00 53.06 81 VAL A CA 1
ATOM 679 C C . VAL A 1 81 ? -8.127 -1.315 10.532 1.00 53.06 81 VAL A C 1
ATOM 681 O O . VAL A 1 81 ? -7.974 -1.233 11.752 1.00 53.06 81 VAL A O 1
ATOM 684 N N . ASP A 1 82 ? -9.218 -1.840 9.962 1.00 54.38 82 ASP A N 1
ATOM 685 C CA . ASP A 1 82 ? -10.282 -2.488 10.745 1.00 54.38 82 ASP A CA 1
ATOM 686 C C . ASP A 1 82 ? -9.741 -3.702 11.500 1.00 54.38 82 ASP A C 1
ATOM 688 O O . ASP A 1 82 ? -9.971 -3.851 12.694 1.00 54.38 82 ASP A O 1
ATOM 692 N N . LYS A 1 83 ? -8.961 -4.557 10.824 1.00 52.75 83 LYS A N 1
ATOM 693 C CA . LYS A 1 83 ? -8.548 -5.846 11.392 1.00 52.75 83 LYS A CA 1
ATOM 694 C C . LYS A 1 83 ? -7.329 -5.786 12.323 1.00 52.75 83 LYS A C 1
ATOM 696 O O . LYS A 1 83 ? -7.249 -6.580 13.250 1.00 52.75 83 LYS A O 1
ATOM 701 N N . HIS A 1 84 ? -6.361 -4.901 12.073 1.00 52.22 84 HIS A N 1
ATOM 702 C CA . HIS A 1 84 ? -5.066 -4.895 12.779 1.00 52.22 84 HIS A CA 1
ATOM 703 C C . HIS A 1 84 ? -4.811 -3.650 13.633 1.00 52.22 84 HIS A C 1
ATOM 705 O O . HIS A 1 84 ? -4.028 -3.736 14.573 1.00 52.22 84 HIS A O 1
ATOM 711 N N . VAL A 1 85 ? -5.408 -2.495 13.313 1.00 48.78 85 VAL A N 1
ATOM 712 C CA . VAL A 1 85 ? -5.128 -1.236 14.035 1.00 48.78 85 VAL A CA 1
ATOM 713 C C . VAL A 1 85 ? -6.212 -0.922 15.055 1.00 48.78 85 VAL A C 1
ATOM 715 O O . VAL A 1 85 ? -5.886 -0.447 16.138 1.00 48.78 85 VAL A O 1
ATOM 718 N N . HIS A 1 86 ? -7.479 -1.217 14.753 1.00 48.44 86 HIS A N 1
ATOM 719 C CA . HIS A 1 86 ? -8.538 -0.995 15.733 1.00 48.44 86 HIS A CA 1
ATOM 720 C C . HIS A 1 86 ? -8.584 -2.071 16.806 1.00 48.44 86 HIS A C 1
ATOM 722 O O . HIS A 1 86 ? -9.078 -1.759 17.879 1.00 48.44 86 HIS A O 1
ATOM 728 N N . GLY A 1 87 ? -8.059 -3.286 16.581 1.00 49.84 87 GLY A N 1
ATOM 729 C CA . GLY A 1 87 ? -7.959 -4.338 17.611 1.00 49.84 87 GLY A CA 1
ATOM 730 C C . GLY A 1 87 ? -9.291 -4.743 18.266 1.00 49.84 87 GLY A C 1
ATOM 731 O O . GLY A 1 87 ? -9.323 -5.651 19.088 1.00 49.84 87 GLY A O 1
ATOM 732 N N . ILE A 1 88 ? -10.384 -4.084 17.892 1.00 53.72 88 ILE A N 1
ATOM 733 C CA . ILE A 1 88 ? -11.756 -4.386 18.224 1.00 53.72 88 ILE A CA 1
ATOM 734 C C . ILE A 1 88 ? -12.167 -5.333 17.118 1.00 53.72 88 ILE A C 1
ATOM 736 O O . ILE A 1 88 ? -12.688 -4.941 16.075 1.00 53.72 88 ILE A O 1
ATOM 740 N N . ASP A 1 89 ? -11.800 -6.588 17.327 1.00 59.44 89 ASP A N 1
ATOM 741 C CA . ASP A 1 89 ? -12.449 -7.700 16.671 1.00 59.44 89 ASP A CA 1
ATOM 742 C C . ASP A 1 89 ? -13.957 -7.474 16.852 1.00 59.44 89 ASP A C 1
ATOM 744 O O . ASP A 1 89 ? -14.474 -7.559 17.967 1.00 59.44 89 ASP A 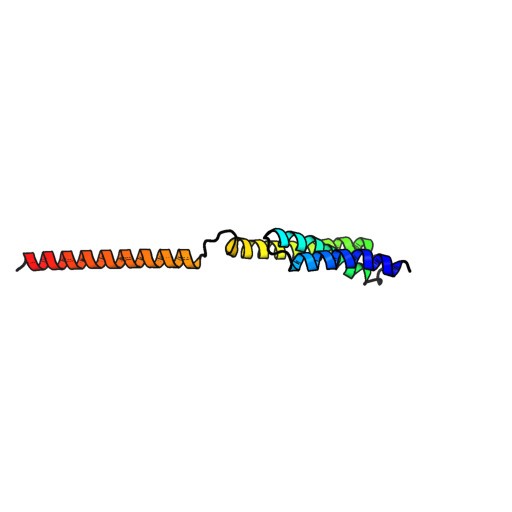O 1
ATOM 748 N N . LEU A 1 90 ? -14.642 -7.040 15.788 1.00 62.75 90 LEU A N 1
ATOM 749 C CA . LEU A 1 90 ? -16.085 -6.776 15.823 1.00 62.75 90 LEU A CA 1
ATOM 750 C C . LEU A 1 90 ? -16.820 -8.007 16.373 1.00 62.75 90 LEU A C 1
ATOM 752 O O . LEU A 1 90 ? -17.758 -7.862 17.151 1.00 62.75 90 LEU A O 1
ATOM 756 N N . ASP A 1 91 ? -16.287 -9.196 16.079 1.00 67.00 91 ASP A N 1
ATOM 757 C CA . ASP A 1 91 ? -16.735 -10.475 16.619 1.00 67.00 91 ASP A CA 1
ATOM 758 C C . ASP A 1 91 ? -16.587 -10.569 18.150 1.00 67.00 91 ASP A C 1
ATOM 760 O O . ASP A 1 91 ? -17.493 -11.069 18.822 1.00 67.00 91 ASP A O 1
ATOM 764 N N . ALA A 1 92 ? -15.498 -10.066 18.744 1.00 73.94 92 ALA A N 1
ATOM 765 C CA . ALA A 1 92 ? -15.328 -10.035 20.199 1.00 73.94 92 ALA A CA 1
ATOM 766 C C . ALA A 1 92 ? -16.323 -9.074 20.863 1.00 73.94 92 ALA A C 1
ATOM 768 O O . ALA A 1 92 ? -16.932 -9.423 21.874 1.00 73.94 92 ALA A O 1
ATOM 769 N N . MET A 1 93 ? -16.553 -7.902 20.265 1.00 73.38 93 MET A N 1
ATOM 770 C CA . MET A 1 93 ? -17.508 -6.922 20.788 1.00 73.38 93 MET A CA 1
ATOM 771 C C . MET A 1 93 ? -18.956 -7.423 20.671 1.00 73.38 93 MET A C 1
ATOM 773 O O . MET A 1 93 ? -19.731 -7.290 21.618 1.00 73.38 93 MET A O 1
ATOM 777 N N . ASP A 1 94 ? -19.308 -8.076 19.560 1.00 80.12 94 ASP A N 1
ATOM 778 C CA . ASP A 1 94 ? -20.606 -8.736 19.384 1.00 80.12 94 ASP A CA 1
ATOM 779 C C . ASP A 1 94 ? -20.790 -9.902 20.367 1.00 80.12 94 ASP A C 1
ATOM 781 O O . ASP A 1 94 ? -21.883 -10.101 20.913 1.00 80.12 94 ASP A O 1
ATOM 785 N N . THR A 1 95 ? -19.721 -10.651 20.646 1.00 85.88 95 THR A N 1
ATOM 786 C CA . THR A 1 95 ? -19.727 -11.733 21.639 1.00 85.88 95 THR A CA 1
ATOM 787 C C . THR A 1 95 ? -19.951 -11.188 23.049 1.00 85.88 95 THR A C 1
ATOM 789 O O . THR A 1 95 ? -20.823 -11.685 23.766 1.00 85.88 95 THR A O 1
ATOM 792 N N . GLU A 1 96 ? -19.240 -10.128 23.439 1.00 84.00 96 GLU A N 1
ATOM 793 C CA . GLU A 1 96 ? -19.446 -9.453 24.723 1.00 84.00 96 GLU A CA 1
ATOM 794 C C . GLU A 1 96 ? -20.870 -8.894 24.847 1.00 84.00 96 GLU A C 1
ATOM 796 O O . GLU A 1 96 ? -21.528 -9.096 25.872 1.00 84.00 96 GLU A O 1
ATOM 801 N N . LEU A 1 97 ? -21.400 -8.272 23.788 1.00 88.00 97 LEU A N 1
ATOM 802 C CA . LEU A 1 97 ? -22.758 -7.726 23.777 1.00 88.00 97 LEU A CA 1
ATOM 803 C C . LEU A 1 97 ? -23.825 -8.821 23.947 1.00 88.00 97 LEU A C 1
ATOM 805 O O . LEU A 1 97 ? -24.821 -8.613 24.647 1.00 88.00 97 LEU A O 1
ATOM 809 N N . ARG A 1 98 ? -23.630 -9.996 23.330 1.00 89.69 98 ARG A N 1
ATOM 810 C CA . ARG A 1 98 ? -24.521 -11.160 23.494 1.00 89.69 98 ARG A CA 1
ATOM 811 C C . ARG A 1 98 ? -24.486 -11.700 24.920 1.00 89.69 98 ARG A C 1
ATOM 813 O O . ARG A 1 98 ? -25.550 -11.898 25.501 1.00 89.69 98 ARG A O 1
ATOM 820 N N . ILE A 1 99 ? -23.295 -11.859 25.501 1.00 92.62 99 ILE A N 1
ATOM 821 C CA . ILE A 1 99 ? -23.129 -12.333 26.885 1.00 92.62 99 ILE A CA 1
ATOM 822 C C . ILE A 1 99 ? -23.811 -11.379 27.876 1.00 92.62 99 ILE A C 1
ATOM 824 O O . ILE A 1 99 ? -24.448 -11.824 28.834 1.00 92.62 99 ILE A O 1
ATOM 828 N N . LEU A 1 100 ? -23.696 -10.064 27.664 1.00 91.75 100 LEU A N 1
ATOM 829 C CA . LEU A 1 100 ? -24.352 -9.066 28.512 1.00 91.75 100 LEU A CA 1
ATOM 830 C C . LEU A 1 100 ? -25.882 -9.136 28.409 1.00 91.75 100 LEU A C 1
ATOM 832 O O . LEU A 1 100 ? -26.553 -9.146 29.442 1.00 91.75 100 LEU A O 1
ATOM 836 N N . LYS A 1 101 ? -26.433 -9.256 27.193 1.00 94.31 101 LYS A N 1
ATOM 837 C CA . LYS A 1 101 ? -27.88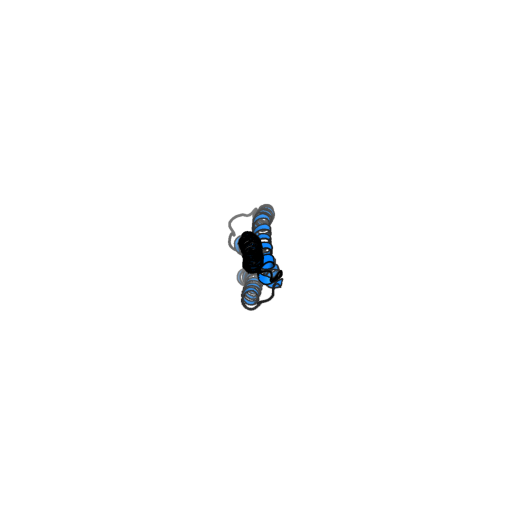3 -9.419 26.980 1.00 94.31 101 LYS A CA 1
ATOM 838 C C . LYS A 1 101 ? -28.428 -10.685 27.647 1.00 94.31 101 LYS A C 1
ATOM 840 O O . LYS A 1 101 ? -29.432 -10.614 28.349 1.00 94.31 101 LYS A O 1
ATOM 845 N N . GLU A 1 102 ? -27.740 -11.815 27.498 1.00 95.19 102 GLU A N 1
ATOM 846 C CA . GLU A 1 102 ? -28.153 -13.093 28.093 1.00 95.19 102 GLU A CA 1
ATOM 847 C C . GLU A 1 102 ? -28.148 -13.037 29.633 1.00 95.19 102 GLU A C 1
ATOM 849 O O . GLU A 1 102 ? -29.092 -13.482 30.291 1.00 95.19 102 GLU A O 1
ATOM 854 N N . LYS A 1 103 ? -27.134 -12.397 30.236 1.00 94.31 103 LYS A N 1
ATOM 855 C CA . LYS A 1 103 ? -27.091 -12.163 31.691 1.00 94.31 103 LYS A CA 1
ATOM 856 C C . LYS A 1 103 ? -28.252 -11.300 32.187 1.00 94.31 103 LYS A C 1
ATOM 858 O O . LYS A 1 103 ? -28.786 -11.567 33.266 1.00 94.31 103 LYS A O 1
ATOM 863 N N . GLU A 1 104 ? -28.640 -10.267 31.441 1.00 94.50 104 GLU A N 1
ATOM 864 C CA . GLU A 1 104 ? -29.785 -9.425 31.803 1.00 94.50 104 GLU A CA 1
ATOM 865 C C . GLU A 1 104 ? -31.115 -10.181 31.737 1.00 94.50 104 GLU A C 1
ATOM 867 O O . GLU A 1 104 ? -31.958 -10.016 32.624 1.00 94.50 104 GLU A O 1
ATOM 872 N N . GLU A 1 105 ? -31.312 -11.014 30.715 1.00 94.75 105 GLU A N 1
ATOM 873 C CA . GLU A 1 105 ? -32.521 -11.830 30.563 1.00 94.75 105 GLU A CA 1
ATOM 874 C C . GLU A 1 105 ? -32.667 -12.834 31.710 1.00 94.75 105 GLU A C 1
ATOM 876 O O . GLU A 1 105 ? -33.711 -12.864 32.369 1.00 94.75 105 GLU A O 1
ATOM 881 N N . LEU A 1 106 ? -31.593 -13.555 32.046 1.00 94.12 106 LEU A N 1
ATOM 882 C CA . LEU A 1 106 ? -31.569 -14.482 33.181 1.00 94.12 106 LEU A CA 1
ATOM 883 C C . LEU A 1 106 ? -31.868 -13.777 34.510 1.00 94.12 106 LEU A C 1
ATOM 885 O O . LEU A 1 106 ? -32.590 -14.306 35.359 1.00 94.12 106 LEU A O 1
ATOM 889 N N . ARG A 1 107 ? -31.338 -12.564 34.704 1.00 92.88 107 ARG A N 1
ATOM 890 C CA . ARG A 1 107 ? -3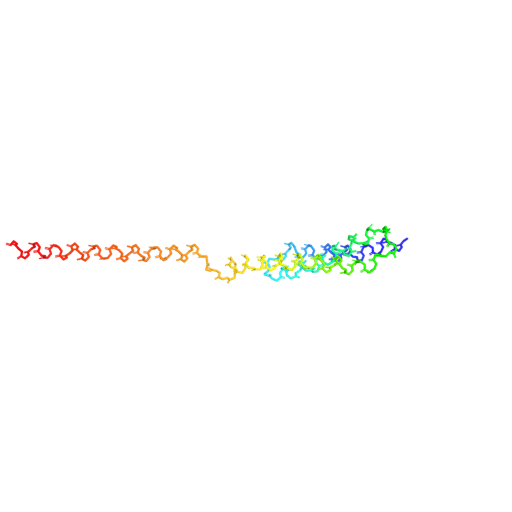1.589 -11.773 35.916 1.00 92.88 107 ARG A CA 1
ATOM 891 C C . ARG A 1 107 ? -33.062 -11.367 36.025 1.00 92.88 107 ARG A C 1
ATOM 893 O O . ARG A 1 107 ? -33.651 -11.518 37.096 1.00 92.88 107 ARG A O 1
ATOM 900 N N . LYS A 1 108 ? -33.681 -10.940 34.917 1.00 95.19 108 LYS A N 1
ATOM 901 C CA . LYS A 1 108 ? -35.121 -10.628 34.851 1.00 95.19 108 LYS A CA 1
ATOM 902 C C . LYS A 1 108 ? -35.990 -11.862 35.105 1.00 95.19 108 LYS A C 1
ATOM 904 O O . LYS A 1 108 ? -37.036 -11.749 35.744 1.00 95.19 108 LYS A O 1
ATOM 909 N N . GLU A 1 109 ? -35.593 -13.039 34.622 1.00 93.62 109 GLU A N 1
ATOM 910 C CA . GLU A 1 109 ? -36.307 -14.289 34.907 1.00 93.62 109 GLU A CA 1
ATOM 911 C C . GLU A 1 109 ? -36.234 -14.679 36.384 1.00 93.62 109 GLU A C 1
ATOM 913 O O . GLU A 1 109 ? -37.265 -15.016 3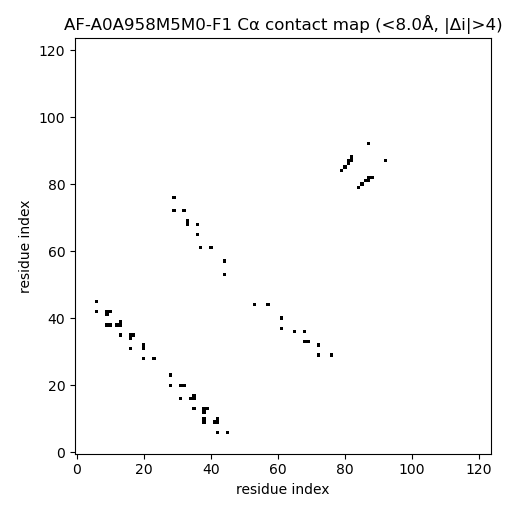6.974 1.00 93.62 109 GLU A O 1
ATOM 918 N N . ARG A 1 110 ? -35.055 -14.573 37.013 1.00 93.00 110 ARG A N 1
ATOM 919 C CA . ARG A 1 110 ? -34.907 -14.855 38.448 1.00 93.00 110 ARG A CA 1
ATOM 920 C C . ARG A 1 110 ? -35.761 -13.931 39.312 1.00 93.00 110 ARG A C 1
ATOM 922 O O . ARG A 1 110 ? -36.488 -14.430 40.166 1.00 93.00 110 ARG A O 1
ATOM 929 N N . GLU A 1 111 ? -35.776 -12.628 39.034 1.00 93.62 111 GLU A N 1
ATOM 930 C CA . GLU A 1 111 ? -36.641 -11.679 39.756 1.00 93.62 111 GLU A CA 1
ATOM 931 C C . GLU A 1 111 ? -38.137 -12.015 39.606 1.00 93.62 111 GLU A C 1
ATOM 933 O O . GLU A 1 111 ? -38.902 -11.940 40.572 1.00 93.62 111 GLU A O 1
ATOM 938 N N . LYS A 1 112 ? -38.581 -12.444 38.414 1.00 94.25 112 LYS A N 1
ATOM 939 C CA . LYS A 1 112 ? -39.971 -12.886 38.194 1.00 94.25 112 LYS A CA 1
ATOM 940 C C . LYS A 1 112 ? -40.310 -14.144 38.994 1.00 94.25 112 LYS A C 1
ATOM 942 O O . LYS A 1 112 ? -41.411 -14.232 39.545 1.00 94.25 112 LYS A O 1
ATOM 947 N N . LEU A 1 113 ? -39.397 -15.114 39.051 1.00 93.69 113 LEU A N 1
ATOM 948 C CA . LEU A 1 113 ? -39.577 -16.353 39.812 1.00 93.69 113 LEU A CA 1
ATOM 949 C C . LEU A 1 113 ? -39.622 -16.087 41.319 1.00 93.69 113 LEU A C 1
ATOM 951 O O . LEU A 1 113 ? -40.508 -16.606 41.996 1.00 93.69 113 LEU A O 1
ATOM 955 N N . GLU A 1 114 ? -38.739 -15.233 41.834 1.00 92.50 114 GLU A N 1
ATOM 956 C CA . GLU A 1 114 ? -38.740 -14.823 43.241 1.00 92.50 114 GLU A CA 1
ATOM 957 C C . GLU A 1 114 ? -40.022 -14.074 43.621 1.00 92.50 114 GLU A C 1
ATOM 959 O O . GLU A 1 114 ? -40.618 -14.346 44.664 1.00 92.50 114 GLU A O 1
ATOM 964 N N . ASN A 1 115 ? -40.510 -13.178 42.759 1.00 92.50 115 ASN A N 1
ATOM 965 C CA . ASN A 1 115 ? -41.781 -12.487 42.985 1.00 92.50 115 ASN A CA 1
ATOM 966 C C . ASN A 1 115 ? -42.984 -13.442 42.932 1.00 92.50 115 ASN A C 1
ATOM 968 O O . ASN A 1 115 ? -43.915 -13.305 43.733 1.00 92.50 115 ASN A O 1
ATOM 972 N N . ARG A 1 116 ? -42.969 -14.448 42.046 1.00 90.06 116 ARG A N 1
ATOM 973 C CA . ARG A 1 116 ? -43.975 -15.527 42.036 1.00 90.06 116 ARG A CA 1
ATOM 974 C C . ARG A 1 116 ? -43.930 -16.359 43.317 1.00 90.06 116 ARG A C 1
ATOM 976 O O . ARG A 1 116 ? -44.972 -16.612 43.906 1.00 90.06 116 ARG A O 1
ATOM 983 N N . GLN A 1 117 ? -42.743 -16.733 43.784 1.00 90.12 117 GLN A N 1
ATOM 984 C CA . GLN A 1 117 ? -42.566 -17.464 45.043 1.00 90.12 117 GLN A CA 1
ATOM 985 C C . GLN A 1 117 ? -43.090 -16.661 46.241 1.00 90.12 117 GLN A C 1
ATOM 987 O O . GLN A 1 117 ? -43.886 -17.173 47.024 1.00 90.12 117 GLN A O 1
ATOM 992 N N . LYS A 1 118 ? -42.734 -15.373 46.344 1.00 88.81 118 LYS A N 1
ATOM 993 C CA . LYS A 1 118 ? -43.219 -14.477 47.409 1.00 88.81 118 LYS A CA 1
ATOM 994 C C . LYS A 1 118 ? -44.738 -14.302 47.385 1.00 88.81 118 LYS A C 1
ATOM 996 O O . LYS A 1 118 ? -45.369 -14.278 48.437 1.00 88.81 118 LYS A O 1
ATOM 1001 N N . THR A 1 119 ? -45.341 -14.183 46.202 1.00 89.69 119 THR A N 1
ATOM 1002 C CA . THR A 1 119 ? -46.803 -14.046 46.074 1.00 89.69 119 THR A CA 1
ATOM 1003 C C . THR A 1 119 ? -47.550 -15.343 46.381 1.00 89.69 119 THR A C 1
ATOM 1005 O O . THR A 1 119 ? -48.628 -15.278 46.968 1.00 89.69 119 THR A O 1
ATOM 1008 N N . LEU A 1 120 ? -46.980 -16.505 46.047 1.00 87.62 120 LEU A N 1
ATOM 1009 C CA . LEU A 1 120 ? -47.519 -17.818 46.419 1.00 87.62 120 LEU A CA 1
ATOM 1010 C C . LEU A 1 120 ? -47.405 -18.070 47.928 1.00 87.62 120 LEU A C 1
ATOM 1012 O O . LEU A 1 120 ? -48.395 -18.433 48.552 1.00 87.62 120 LEU A O 1
ATOM 1016 N N . SER A 1 121 ? -46.244 -17.788 48.527 1.00 84.12 121 SER A N 1
ATOM 1017 C CA . SER A 1 121 ? -46.013 -17.928 49.972 1.00 84.12 121 SER A CA 1
ATOM 1018 C C . SER A 1 121 ? -46.879 -16.997 50.825 1.00 84.12 121 SER A C 1
ATOM 1020 O O . SER A 1 121 ? -47.091 -17.298 51.988 1.00 84.12 121 SER A O 1
ATOM 1022 N N . LYS A 1 122 ? -47.350 -15.866 50.282 1.00 80.19 122 LYS A N 1
ATOM 1023 C CA . LYS A 1 122 ? -48.254 -14.935 50.980 1.00 80.19 122 LYS A CA 1
ATOM 1024 C C . LYS A 1 122 ? -49.737 -15.325 50.849 1.00 80.19 122 LYS A C 1
ATOM 1026 O O . LYS A 1 122 ? -50.580 -14.735 51.517 1.00 80.19 122 LYS A O 1
ATOM 1031 N N . LYS A 1 123 ? -50.061 -16.239 49.926 1.00 72.19 123 LYS A N 1
ATOM 1032 C CA . LYS A 1 123 ? -51.421 -16.748 49.673 1.00 72.19 123 LYS A CA 1
ATOM 1033 C C . LYS A 1 123 ? -51.721 -18.067 50.394 1.00 72.19 123 LYS A C 1
ATOM 1035 O O . LYS A 1 123 ? -52.898 -18.401 50.500 1.00 72.19 123 LYS A O 1
ATOM 1040 N N . MET A 1 124 ? -50.689 -18.803 50.807 1.00 63.16 124 MET A N 1
ATOM 1041 C CA . MET A 1 124 ? -50.784 -19.919 51.758 1.00 63.16 124 MET A CA 1
ATOM 1042 C C . MET A 1 124 ? -50.744 -19.381 53.184 1.00 63.16 124 MET A C 1
ATOM 1044 O O . MET A 1 124 ? -51.429 -19.984 54.033 1.00 63.16 124 MET A O 1
#

Secondary structure (DSSP, 8-state):
-HHHHHHHHHHHHHHHHHHHHHH--STTHHHHHHHHHHHHHHHHHHH-TT-TTHHHHHHHHHHHHHHHHHHHHHHHHHHHIIIIIS---HHHHHHHHHHHHHHHHHHHHHHHHHHHHHHHHTT-